Protein AF-A0A1L7LJH0-F1 (afdb_monomer_lite)

Foldseek 3Di:
DLVVQKDAADPPPPDDDPVDDVVPDPDDHRHHIDRN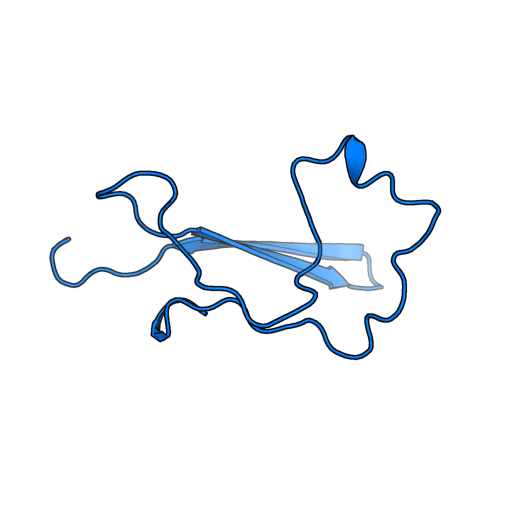DDPDPPAWDKDKDWDADPVGDIDIDMDTRDDPPPD

Organism: NCBI:txid1111760

Structure (mmCIF, N/CA/C/O backbone):
data_AF-A0A1L7LJH0-F1
#
_entry.id   AF-A0A1L7LJH0-F1
#
loop_
_atom_site.group_PDB
_atom_site.id
_atom_site.type_symbol
_atom_site.label_atom_id
_atom_site.label_alt_id
_atom_site.label_comp_id
_atom_site.label_asym_id
_atom_site.label_entity_id
_atom_site.label_seq_id
_atom_site.pdbx_PDB_ins_code
_atom_site.Cartn_x
_atom_site.Cartn_y
_atom_site.Cartn_z
_atom_site.occupancy
_atom_site.B_iso_or_equiv
_atom_site.auth_seq_id
_atom_site.auth_comp_id
_atom_site.auth_asym_id
_atom_site.auth_atom_id
_atom_site.pdbx_PDB_model_num
ATOM 1 N N . MET A 1 1 ? -11.784 1.005 0.930 1.00 95.69 1 MET A N 1
ATOM 2 C CA . MET A 1 1 ? -11.258 -0.227 1.549 1.00 95.69 1 MET A CA 1
ATOM 3 C C . MET A 1 1 ? -11.944 -0.530 2.874 1.00 95.69 1 MET A C 1
ATOM 5 O O . MET A 1 1 ? -12.850 -1.343 2.849 1.00 95.69 1 MET A O 1
ATOM 9 N N . PHE A 1 2 ? -11.639 0.157 3.983 1.00 96.19 2 PHE A N 1
ATOM 10 C CA . PHE A 1 2 ? -12.208 -0.149 5.314 1.00 96.19 2 PHE A CA 1
ATOM 11 C C . PHE A 1 2 ? -13.739 -0.291 5.355 1.00 96.19 2 PHE A C 1
ATOM 13 O O . PHE A 1 2 ? -14.246 -1.324 5.768 1.00 96.19 2 PHE A O 1
ATOM 20 N N . GLN A 1 3 ? -14.477 0.706 4.858 1.00 95.12 3 GLN A N 1
ATOM 21 C CA . GLN A 1 3 ? -15.947 0.705 4.903 1.00 95.12 3 GLN A CA 1
ATOM 22 C C . GLN A 1 3 ? -16.584 -0.444 4.103 1.00 95.12 3 GLN A C 1
ATOM 24 O O . GLN A 1 3 ? -17.553 -1.044 4.559 1.00 95.12 3 GLN A O 1
ATOM 29 N N . ASN A 1 4 ? -16.019 -0.767 2.935 1.00 96.19 4 ASN A N 1
ATOM 30 C CA . ASN A 1 4 ? -16.540 -1.811 2.044 1.00 96.19 4 ASN A CA 1
ATOM 31 C C . ASN A 1 4 ? -15.945 -3.193 2.338 1.00 96.19 4 ASN A C 1
ATOM 33 O O . ASN A 1 4 ? -16.449 -4.182 1.831 1.00 96.19 4 ASN A O 1
ATOM 37 N N . LYS A 1 5 ? -14.888 -3.264 3.158 1.00 96.44 5 LYS A N 1
ATOM 38 C CA . LYS A 1 5 ? -14.140 -4.489 3.483 1.00 96.44 5 LYS A CA 1
ATOM 39 C C . LYS A 1 5 ? -13.576 -5.188 2.241 1.00 96.44 5 LYS A C 1
ATOM 41 O O . LYS A 1 5 ? -13.492 -6.409 2.193 1.00 96.44 5 LYS A O 1
ATOM 46 N N . GLU A 1 6 ? -13.134 -4.393 1.272 1.00 97.94 6 GLU A N 1
ATOM 47 C CA . GLU A 1 6 ? -12.582 -4.844 -0.010 1.00 97.94 6 GLU A CA 1
ATOM 48 C C . GLU A 1 6 ? -11.312 -4.059 -0.361 1.00 97.94 6 GLU A C 1
ATOM 50 O O . GLU A 1 6 ? -11.220 -2.856 -0.081 1.00 97.94 6 GLU A O 1
ATOM 55 N N . ILE A 1 7 ? -10.354 -4.724 -1.006 1.00 98.00 7 ILE A N 1
ATOM 56 C CA . ILE A 1 7 ? -9.157 -4.117 -1.598 1.00 98.00 7 ILE A CA 1
ATOM 57 C C . ILE A 1 7 ? -9.397 -3.993 -3.111 1.00 98.00 7 ILE A C 1
ATOM 59 O O . ILE A 1 7 ? -9.559 -5.018 -3.778 1.00 98.00 7 ILE A O 1
ATOM 63 N N . PRO A 1 8 ? -9.466 -2.770 -3.670 1.00 97.81 8 PRO A N 1
ATOM 64 C CA . PRO A 1 8 ? -9.649 -2.576 -5.102 1.00 97.81 8 PRO A CA 1
ATOM 65 C C . PRO A 1 8 ? -8.372 -2.932 -5.878 1.00 97.81 8 PRO A C 1
ATOM 67 O O . PRO A 1 8 ? -7.275 -2.830 -5.326 1.00 97.81 8 PRO A O 1
ATOM 70 N N . PRO A 1 9 ? -8.494 -3.284 -7.169 1.00 97.81 9 PRO A N 1
ATOM 71 C CA . PRO A 1 9 ? -7.330 -3.511 -8.013 1.00 97.81 9 PRO A CA 1
ATOM 72 C C . PRO A 1 9 ? -6.531 -2.224 -8.249 1.00 97.81 9 PRO A C 1
ATOM 74 O O . PRO A 1 9 ? -7.096 -1.134 -8.386 1.00 97.81 9 PRO A O 1
ATOM 77 N N . THR A 1 10 ? -5.216 -2.370 -8.386 1.00 97.38 10 THR A N 1
ATOM 78 C CA . THR A 1 10 ? -4.332 -1.311 -8.881 1.00 97.38 10 THR A CA 1
ATOM 79 C C . THR A 1 10 ? -4.503 -1.167 -10.392 1.00 97.38 10 THR A C 1
ATOM 81 O O . THR A 1 10 ? -4.387 -2.134 -11.142 1.00 9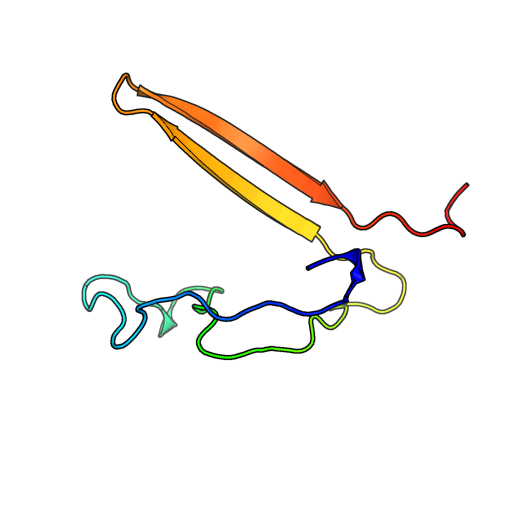7.38 10 THR A O 1
ATOM 84 N N . ILE A 1 11 ? -4.771 0.054 -10.859 1.00 96.69 11 ILE A N 1
ATOM 85 C CA . ILE A 1 11 ? -4.935 0.341 -12.290 1.00 96.69 11 ILE A CA 1
ATOM 86 C C . ILE A 1 11 ? -3.609 0.189 -13.052 1.00 96.69 11 ILE A C 1
ATOM 88 O O . ILE A 1 11 ? -2.540 0.434 -12.496 1.00 96.69 11 ILE A O 1
ATOM 92 N N . ASN A 1 12 ? -3.683 -0.162 -14.340 1.00 95.94 12 ASN A N 1
ATOM 93 C CA . ASN A 1 12 ? -2.532 -0.323 -15.247 1.00 95.94 12 ASN A CA 1
ATOM 94 C C . ASN A 1 12 ? -1.474 -1.347 -14.782 1.00 95.94 12 ASN A C 1
ATOM 96 O O . ASN A 1 12 ? -0.320 -1.286 -15.205 1.00 95.94 12 ASN A O 1
ATOM 100 N N . LEU A 1 13 ? -1.851 -2.287 -13.911 1.00 95.62 13 LEU A N 1
ATOM 101 C CA . LEU A 1 13 ? -0.980 -3.370 -13.469 1.00 95.62 13 LEU A CA 1
ATOM 102 C C . LEU A 1 13 ? -1.120 -4.579 -14.408 1.00 95.62 13 LEU A C 1
ATOM 104 O O . LEU A 1 13 ? -1.941 -5.463 -14.178 1.00 95.62 13 LEU A O 1
ATOM 108 N N . GLU A 1 14 ? -0.319 -4.607 -15.473 1.00 94.00 14 GLU A N 1
ATOM 109 C CA . GLU A 1 14 ? -0.263 -5.739 -16.418 1.00 94.00 14 GLU A CA 1
ATOM 110 C C . GLU A 1 14 ? 0.859 -6.728 -16.074 1.00 94.00 14 GLU A C 1
ATOM 112 O O . GLU A 1 14 ? 0.698 -7.940 -16.200 1.00 94.00 14 GLU A O 1
ATOM 117 N N . GLN A 1 15 ? 1.994 -6.210 -15.601 1.00 94.62 15 GLN A N 1
ATOM 118 C CA . GLN A 1 15 ? 3.163 -6.983 -15.202 1.00 94.62 15 GLN A CA 1
ATOM 119 C C . GLN A 1 15 ? 3.834 -6.307 -14.002 1.00 94.62 15 GLN A C 1
ATOM 121 O O . GLN A 1 15 ? 3.937 -5.080 -13.945 1.00 94.62 15 GLN A O 1
ATOM 126 N N . VAL A 1 16 ? 4.315 -7.100 -13.043 1.00 94.75 16 VAL A N 1
ATOM 127 C CA . VAL A 1 16 ? 5.151 -6.593 -11.946 1.00 94.75 16 VAL A CA 1
ATOM 128 C C . VAL A 1 16 ? 6.545 -6.220 -12.434 1.00 94.75 16 VAL A C 1
ATOM 130 O O . VAL A 1 16 ? 7.065 -6.805 -13.382 1.00 94.75 16 VAL A O 1
ATOM 133 N N . ASN A 1 17 ? 7.176 -5.256 -11.765 1.00 94.88 17 ASN A N 1
ATOM 134 C CA . ASN A 1 17 ? 8.565 -4.915 -12.048 1.00 94.88 17 ASN A CA 1
ATOM 135 C C . ASN A 1 17 ? 9.469 -6.138 -11.766 1.00 94.88 17 ASN A C 1
ATOM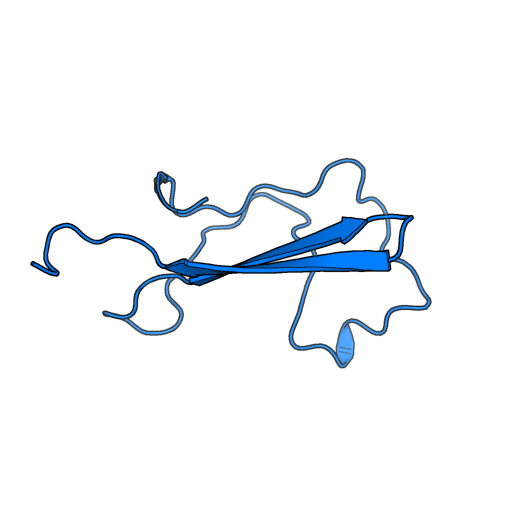 137 O O . ASN A 1 17 ? 9.505 -6.578 -10.618 1.00 94.88 17 ASN A O 1
ATOM 141 N N . PRO A 1 18 ? 10.225 -6.654 -12.758 1.00 94.94 18 PRO A N 1
ATOM 142 C CA . PRO A 1 18 ? 11.033 -7.870 -12.608 1.00 94.94 18 PRO A CA 1
ATOM 143 C C . PRO A 1 18 ? 12.213 -7.723 -11.636 1.00 94.94 18 PRO A C 1
ATOM 145 O O . PRO A 1 18 ? 12.835 -8.716 -11.280 1.00 94.94 18 PRO A O 1
ATOM 148 N N . VAL A 1 19 ? 12.547 -6.497 -11.222 1.00 97.19 19 VAL A N 1
ATOM 149 C CA . VAL A 1 19 ? 13.584 -6.229 -10.212 1.00 97.19 19 VAL A CA 1
ATOM 150 C C . VAL A 1 19 ? 13.053 -6.437 -8.787 1.00 97.19 19 VAL A C 1
ATOM 152 O O . VAL A 1 19 ? 13.839 -6.561 -7.852 1.00 97.19 19 VAL A O 1
ATOM 155 N N . ILE A 1 20 ? 11.730 -6.466 -8.601 1.00 95.62 20 ILE A N 1
ATOM 156 C CA . ILE A 1 20 ? 11.112 -6.695 -7.295 1.00 95.62 20 ILE A CA 1
ATOM 157 C C . ILE A 1 20 ? 10.849 -8.191 -7.135 1.00 95.62 20 ILE A C 1
ATOM 159 O O . ILE A 1 20 ? 10.048 -8.776 -7.861 1.00 95.62 20 ILE A O 1
ATOM 163 N N . ASP A 1 21 ? 11.507 -8.788 -6.149 1.00 94.44 21 ASP A N 1
ATOM 164 C CA . ASP A 1 21 ? 11.327 -10.186 -5.773 1.00 94.44 21 ASP A CA 1
ATOM 165 C C . ASP A 1 21 ? 10.126 -10.334 -4.832 1.00 94.44 21 ASP A C 1
ATOM 167 O O . ASP A 1 21 ? 10.258 -10.277 -3.611 1.00 94.44 21 ASP A O 1
ATOM 171 N N . PHE A 1 22 ? 8.933 -10.461 -5.412 1.00 93.19 22 PHE A N 1
ATOM 172 C CA . PHE A 1 22 ? 7.705 -10.642 -4.639 1.00 93.19 22 PHE A CA 1
ATOM 173 C C . PHE A 1 22 ? 7.628 -12.004 -3.938 1.00 93.19 22 PHE A C 1
ATOM 175 O O . PHE A 1 22 ? 6.963 -12.091 -2.912 1.00 93.19 22 PHE A O 1
ATOM 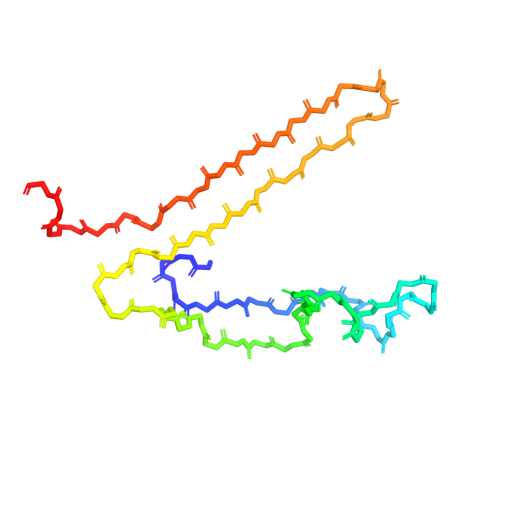182 N N . ASP A 1 23 ? 8.336 -13.032 -4.419 1.00 91.31 23 ASP A N 1
ATOM 183 C CA . ASP A 1 23 ? 8.306 -14.375 -3.820 1.00 91.31 23 ASP A CA 1
ATOM 184 C C . ASP A 1 23 ? 8.935 -14.390 -2.418 1.00 91.31 23 ASP A C 1
ATOM 186 O O . ASP A 1 23 ? 8.547 -15.181 -1.558 1.00 91.31 23 ASP A O 1
ATOM 190 N N . ASN A 1 24 ? 9.885 -13.484 -2.168 1.00 94.75 24 ASN A N 1
ATOM 191 C CA . ASN A 1 24 ? 10.529 -13.306 -0.867 1.00 94.75 24 ASN A CA 1
ATOM 192 C C . ASN A 1 24 ? 9.935 -12.159 -0.029 1.00 94.75 24 ASN A C 1
ATOM 194 O O . ASN A 1 24 ? 10.414 -11.890 1.077 1.00 94.75 24 ASN A O 1
ATOM 198 N N . LEU A 1 25 ? 8.895 -11.476 -0.519 1.00 93.88 25 LEU A N 1
ATOM 199 C CA . LEU A 1 25 ? 8.187 -10.440 0.229 1.00 93.88 25 LEU A CA 1
ATOM 200 C C . LEU A 1 25 ? 6.903 -11.003 0.838 1.00 93.88 25 LEU A C 1
ATOM 202 O O . LEU A 1 25 ? 6.159 -11.741 0.207 1.00 93.88 25 LEU A O 1
ATOM 206 N N . ALA A 1 26 ? 6.562 -10.553 2.045 1.00 92.25 26 ALA A N 1
ATOM 207 C CA . ALA A 1 26 ? 5.235 -10.778 2.628 1.00 92.25 26 ALA A CA 1
ATOM 208 C C . ALA A 1 26 ? 4.167 -9.846 2.010 1.00 92.25 26 ALA A C 1
ATOM 210 O O . ALA A 1 26 ? 3.273 -9.367 2.705 1.00 92.25 26 ALA A O 1
ATOM 211 N N . LEU A 1 27 ? 4.313 -9.504 0.727 1.00 92.69 27 LEU A N 1
ATOM 212 C CA . LEU A 1 27 ? 3.508 -8.516 0.020 1.00 92.69 27 LEU A CA 1
ATOM 213 C C . LEU A 1 27 ? 3.166 -9.029 -1.371 1.00 92.69 27 LEU A C 1
ATOM 215 O O . LEU A 1 27 ? 4.017 -9.568 -2.070 1.00 92.69 27 LEU A O 1
ATOM 219 N N . GLU A 1 28 ? 1.948 -8.738 -1.807 1.00 92.94 28 GLU A N 1
ATOM 220 C CA . GLU A 1 28 ? 1.507 -8.961 -3.177 1.00 92.94 28 GLU A CA 1
ATOM 221 C C . GLU A 1 28 ? 0.785 -7.713 -3.710 1.00 92.94 28 GLU A C 1
ATOM 223 O O . GLU A 1 28 ? 0.104 -7.011 -2.953 1.00 92.94 28 GLU A O 1
ATOM 228 N N . PRO A 1 29 ? 0.918 -7.388 -5.006 1.00 94.38 29 PRO A N 1
ATOM 229 C CA . PRO A 1 29 ? 0.100 -6.354 -5.624 1.00 94.38 29 PRO A CA 1
ATOM 230 C C . PR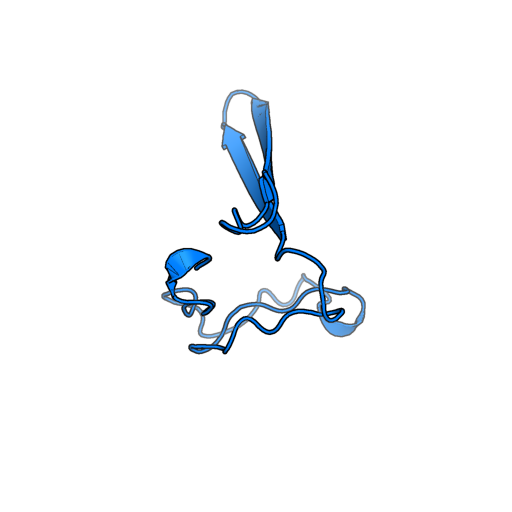O A 1 29 ? -1.383 -6.750 -5.668 1.00 94.38 29 PRO A C 1
ATOM 232 O O . PRO A 1 29 ? -1.725 -7.902 -5.925 1.00 94.38 29 PRO A O 1
ATOM 235 N N . ALA A 1 30 ? -2.285 -5.777 -5.526 1.00 95.94 30 ALA A N 1
ATOM 236 C CA . ALA A 1 30 ? -3.718 -5.999 -5.713 1.00 95.94 30 ALA A CA 1
ATOM 237 C C . ALA A 1 30 ? -4.077 -6.076 -7.212 1.00 95.94 30 ALA A C 1
ATOM 239 O O . ALA A 1 30 ? -4.372 -5.065 -7.847 1.00 95.94 30 ALA A O 1
ATOM 240 N N . TRP A 1 31 ? -4.039 -7.280 -7.791 1.00 95.62 31 TRP A N 1
ATOM 241 C CA . TRP A 1 31 ? -4.328 -7.524 -9.217 1.00 95.62 31 TRP A CA 1
ATOM 242 C C . TRP A 1 31 ? -5.811 -7.426 -9.588 1.00 95.62 31 TRP A C 1
ATOM 244 O O . TRP A 1 31 ? -6.169 -7.098 -10.716 1.00 95.62 31 TRP A O 1
ATOM 254 N N . LYS A 1 32 ? -6.686 -7.767 -8.646 1.00 95.88 32 LYS A N 1
ATOM 255 C CA . LYS A 1 32 ? -8.141 -7.844 -8.814 1.00 95.88 32 LYS A CA 1
ATOM 256 C C . LYS A 1 32 ? -8.818 -7.349 -7.541 1.00 95.88 32 LYS A C 1
ATOM 258 O O . LYS A 1 32 ? -8.157 -7.176 -6.523 1.00 95.88 32 LYS A O 1
ATOM 263 N N . LEU A 1 33 ? -10.131 -7.146 -7.596 1.00 97.44 33 LEU A N 1
ATOM 264 C CA . LEU A 1 33 ? -10.913 -6.903 -6.386 1.00 97.44 33 LEU A CA 1
ATOM 265 C C . LEU A 1 33 ? -10.775 -8.109 -5.446 1.00 97.44 33 LEU A C 1
ATOM 267 O O . LEU A 1 33 ? -10.958 -9.253 -5.872 1.00 97.44 33 LEU A O 1
ATOM 271 N N . MET A 1 34 ? -10.435 -7.847 -4.189 1.00 96.56 34 MET A N 1
ATOM 272 C CA . MET A 1 34 ? -10.244 -8.871 -3.165 1.00 96.56 34 MET A CA 1
ATOM 273 C C . MET A 1 34 ? -11.080 -8.548 -1.935 1.00 96.56 34 MET A C 1
ATOM 275 O O . MET A 1 34 ? -11.102 -7.402 -1.484 1.00 96.56 34 MET A O 1
ATOM 279 N N . ASP A 1 35 ? -11.694 -9.570 -1.342 1.00 96.81 35 ASP A N 1
ATOM 280 C CA . ASP A 1 35 ? -12.250 -9.453 0.003 1.00 96.81 35 ASP A CA 1
ATOM 281 C C . ASP A 1 35 ? -11.117 -9.124 0.975 1.00 96.81 35 ASP A C 1
ATOM 283 O O . ASP A 1 35 ? -10.151 -9.882 1.108 1.00 96.81 35 ASP A O 1
ATOM 287 N N . TRP A 1 36 ? -11.244 -8.020 1.705 1.00 95.88 36 TRP A N 1
ATOM 288 C CA . TRP A 1 36 ? -10.302 -7.694 2.762 1.00 95.88 36 TRP A CA 1
ATOM 289 C C . TRP A 1 36 ? -10.718 -8.446 4.019 1.00 95.88 36 TRP A C 1
ATOM 291 O O . TRP A 1 36 ? -11.508 -7.962 4.833 1.00 95.88 36 TRP A O 1
ATOM 301 N N . LYS A 1 37 ? -10.249 -9.679 4.170 1.00 94.00 37 LYS A N 1
ATOM 302 C CA . LYS A 1 37 ? -10.551 -10.494 5.352 1.00 94.00 37 LYS A CA 1
ATOM 303 C C . LYS A 1 37 ? -9.751 -9.996 6.554 1.00 94.00 37 LYS A C 1
ATOM 305 O O . LYS A 1 37 ? -8.671 -9.433 6.399 1.00 94.00 37 LYS A O 1
ATOM 310 N N . LYS A 1 38 ? -10.304 -10.181 7.753 1.00 93.31 38 LYS A N 1
ATOM 311 C CA . LYS A 1 38 ? -9.519 -10.043 8.982 1.00 93.31 38 LYS A CA 1
ATOM 312 C C . LYS A 1 38 ? -8.545 -11.214 9.047 1.00 93.31 38 LYS A C 1
ATOM 314 O O . LYS A 1 38 ? -8.944 -12.337 8.747 1.00 93.31 38 LYS A O 1
ATOM 319 N N . GLU A 1 39 ? -7.303 -10.941 9.418 1.00 88.00 39 GLU A N 1
ATOM 320 C CA . GLU A 1 39 ? -6.296 -11.987 9.606 1.00 88.00 39 GLU A CA 1
ATOM 321 C C . GLU A 1 39 ? -6.590 -12.804 10.870 1.00 88.00 39 GLU A C 1
ATOM 323 O O . GLU A 1 39 ? -6.567 -14.032 10.838 1.00 88.00 39 GLU A O 1
ATOM 328 N N . ILE A 1 40 ? -6.969 -12.119 11.953 1.00 92.06 40 ILE A N 1
ATOM 329 C CA . ILE A 1 40 ? -7.404 -12.712 13.219 1.00 92.06 40 ILE A CA 1
ATOM 330 C C . ILE A 1 40 ? -8.808 -12.188 13.545 1.00 92.06 40 ILE A C 1
ATOM 332 O O . ILE A 1 40 ? -9.083 -10.987 13.450 1.00 92.06 40 ILE A O 1
ATOM 336 N N . GLU A 1 41 ? -9.726 -13.083 13.917 1.00 88.94 41 GLU A N 1
ATOM 337 C CA . GLU A 1 41 ? -11.062 -12.676 14.358 1.00 88.94 41 GLU A CA 1
ATOM 338 C C . GLU A 1 41 ? -10.981 -11.760 15.586 1.00 88.94 41 GLU A C 1
ATOM 340 O O . GLU A 1 41 ? -10.240 -12.013 16.529 1.00 88.94 41 GLU A O 1
ATOM 345 N N . GLY A 1 42 ? -11.760 -10.679 15.574 1.00 87.62 42 GLY A N 1
ATOM 346 C CA . GLY A 1 42 ? -11.740 -9.670 16.637 1.00 87.62 42 GLY A CA 1
ATOM 347 C C . GLY A 1 42 ? -10.665 -8.590 16.481 1.00 87.62 42 GLY A C 1
ATOM 348 O O . GLY A 1 42 ? -10.803 -7.541 17.103 1.00 87.62 42 GLY A O 1
ATOM 349 N N . GLU A 1 43 ? -9.670 -8.761 15.604 1.00 92.44 43 GLU A N 1
ATOM 350 C CA . GLU A 1 43 ? -8.708 -7.693 15.310 1.00 92.44 43 GLU A CA 1
ATOM 351 C C . GLU A 1 43 ? -9.221 -6.736 14.219 1.00 92.44 43 GLU A C 1
ATOM 353 O O . GLU A 1 43 ? -9.918 -7.165 13.288 1.00 92.44 43 GLU A O 1
ATOM 358 N N . PRO A 1 44 ? -8.928 -5.428 14.318 1.00 94.62 44 PRO A N 1
ATOM 359 C CA . PRO A 1 44 ? -9.273 -4.471 13.275 1.00 94.62 44 PRO A CA 1
ATOM 360 C C . PRO A 1 44 ? -8.322 -4.607 12.083 1.00 94.62 44 PRO A C 1
ATOM 362 O O . PRO A 1 44 ? -7.136 -4.912 12.234 1.00 94.62 44 PRO A O 1
ATOM 365 N N . ARG A 1 45 ? -8.817 -4.335 10.871 1.00 95.94 45 ARG A N 1
ATOM 366 C CA . ARG A 1 45 ? -7.936 -4.213 9.700 1.00 95.94 45 ARG A CA 1
ATOM 367 C C . ARG A 1 45 ? -7.009 -3.017 9.883 1.00 95.94 45 ARG A C 1
ATOM 369 O O . ARG A 1 45 ? -7.414 -1.990 10.427 1.00 95.94 45 ARG A O 1
ATOM 376 N N . ARG A 1 46 ? -5.791 -3.116 9.354 1.00 96.38 46 ARG A N 1
ATOM 377 C CA . ARG A 1 46 ? -4.806 -2.029 9.363 1.00 96.38 46 ARG A CA 1
ATOM 378 C C . ARG A 1 46 ? -4.245 -1.803 7.969 1.00 96.38 46 ARG A C 1
ATOM 380 O O . ARG A 1 46 ? -4.074 -2.754 7.214 1.00 96.38 46 ARG A O 1
ATOM 387 N N . ALA A 1 47 ? -3.949 -0.552 7.632 1.00 97.38 47 ALA A N 1
ATOM 388 C CA . ALA A 1 47 ? -3.266 -0.195 6.391 1.00 97.38 47 ALA A CA 1
ATOM 389 C C . ALA A 1 47 ? -2.215 0.888 6.625 1.00 97.38 47 ALA A C 1
ATOM 391 O O . ALA A 1 47 ? -2.428 1.814 7.406 1.00 97.38 47 ALA A O 1
ATOM 392 N N . GLY A 1 48 ? -1.100 0.783 5.904 1.00 97.81 48 GLY A N 1
ATOM 393 C CA . GLY A 1 48 ? -0.095 1.836 5.813 1.00 97.81 48 GLY A CA 1
ATOM 394 C C . GLY A 1 48 ? -0.336 2.728 4.599 1.00 97.81 48 GLY A C 1
ATOM 395 O O . GLY A 1 48 ? -0.687 2.240 3.525 1.00 97.81 48 GLY A O 1
ATOM 396 N N . VAL A 1 49 ? -0.114 4.031 4.752 1.00 98.38 49 VAL A N 1
ATOM 397 C CA . VAL A 1 49 ? -0.077 4.988 3.639 1.00 98.38 49 VAL A CA 1
ATOM 398 C C . VAL A 1 49 ? 1.263 5.705 3.672 1.00 98.38 49 VAL A C 1
ATOM 400 O O . VAL A 1 49 ? 1.608 6.343 4.665 1.00 98.38 49 VAL A O 1
ATOM 403 N N . SER A 1 50 ? 2.010 5.602 2.576 1.00 98.31 50 SER A N 1
ATOM 404 C CA . SER A 1 50 ? 3.314 6.245 2.402 1.00 98.31 50 SER A CA 1
ATOM 405 C C . SER A 1 50 ? 3.232 7.347 1.350 1.00 98.31 50 SER A C 1
ATOM 407 O O . SER A 1 50 ? 2.583 7.173 0.321 1.00 98.31 50 SER A O 1
ATOM 409 N N . SER A 1 51 ? 3.929 8.458 1.584 1.00 98.31 51 SER A N 1
ATOM 410 C CA . SER A 1 51 ? 4.089 9.555 0.628 1.00 98.31 51 SER A CA 1
ATOM 411 C C . SER A 1 51 ? 5.535 10.043 0.635 1.00 98.31 51 SER A C 1
ATOM 413 O O . SER A 1 51 ? 6.057 10.426 1.683 1.00 98.31 51 SER A O 1
ATOM 415 N N . PHE A 1 52 ? 6.171 10.056 -0.537 1.00 98.12 52 PHE A N 1
ATOM 416 C CA . PHE A 1 52 ? 7.574 10.435 -0.716 1.00 98.12 52 PHE A CA 1
ATOM 417 C C . PHE A 1 52 ? 7.665 11.618 -1.685 1.00 98.12 52 PHE A C 1
ATOM 419 O O . PHE A 1 52 ? 7.344 11.490 -2.867 1.00 98.12 52 PHE A O 1
ATOM 426 N N . GLY A 1 53 ? 8.046 12.790 -1.180 1.00 97.81 53 GLY A N 1
ATOM 427 C CA . GLY A 1 53 ? 8.160 14.009 -1.974 1.00 97.81 53 GLY A CA 1
ATOM 428 C C . GLY A 1 53 ? 9.527 14.134 -2.639 1.00 97.81 53 GLY A C 1
ATOM 429 O O . GLY A 1 53 ? 10.550 13.837 -2.030 1.00 97.81 53 GLY A O 1
ATOM 430 N N . PHE A 1 54 ? 9.563 14.665 -3.864 1.00 98.00 54 PHE A N 1
ATOM 431 C CA . PHE A 1 54 ? 10.809 14.896 -4.610 1.00 98.00 54 PHE A CA 1
ATOM 432 C C . PHE A 1 54 ? 11.855 15.715 -3.828 1.00 98.00 54 PHE A C 1
ATOM 434 O O . PHE A 1 54 ? 13.046 15.444 -3.922 1.00 98.00 54 PHE A O 1
ATOM 441 N N . GLY A 1 55 ? 11.417 16.679 -3.009 1.00 97.94 55 GLY A N 1
ATOM 442 C CA . GLY A 1 55 ? 12.299 17.475 -2.145 1.00 97.94 55 GLY A CA 1
ATOM 443 C C . GLY A 1 55 ? 12.893 16.720 -0.945 1.00 97.94 55 GLY A C 1
ATOM 444 O O . GLY A 1 55 ? 13.560 17.335 -0.121 1.00 97.94 55 GLY A O 1
ATOM 445 N N . GLY A 1 56 ? 12.628 15.418 -0.810 1.00 97.50 56 GLY A N 1
ATOM 446 C CA . GLY A 1 56 ? 13.131 14.569 0.273 1.00 97.50 56 GLY A CA 1
ATOM 447 C C . GLY A 1 56 ? 12.254 14.540 1.527 1.00 97.50 56 GLY A C 1
ATOM 448 O O . GLY A 1 56 ? 12.577 13.836 2.482 1.00 97.50 56 GLY A O 1
ATOM 449 N N . THR A 1 57 ? 11.138 15.275 1.553 1.00 98.31 57 THR A N 1
ATOM 450 C CA . THR A 1 57 ? 10.159 15.182 2.643 1.00 98.31 57 THR A CA 1
ATOM 451 C C . THR A 1 57 ? 9.311 13.928 2.485 1.00 98.31 57 THR A C 1
ATOM 453 O O . THR A 1 57 ? 8.633 13.748 1.473 1.00 98.31 57 THR A O 1
ATOM 456 N N . ASN A 1 58 ? 9.307 13.097 3.523 1.00 98.31 58 ASN A N 1
ATOM 457 C CA . ASN A 1 58 ? 8.601 11.824 3.550 1.00 98.31 58 ASN A CA 1
ATOM 458 C C . ASN A 1 58 ? 7.570 11.818 4.677 1.00 98.31 58 ASN A C 1
ATOM 460 O O . ASN A 1 58 ? 7.792 12.411 5.732 1.00 98.31 58 ASN A O 1
ATOM 464 N N . ALA A 1 59 ? 6.464 11.113 4.465 1.00 98.50 59 ALA A N 1
ATOM 465 C CA . ALA A 1 59 ? 5.456 10.863 5.482 1.00 98.50 59 ALA A CA 1
ATOM 466 C C . ALA A 1 59 ? 4.959 9.419 5.387 1.00 98.50 59 ALA A C 1
ATOM 468 O O . ALA A 1 59 ? 4.830 8.862 4.294 1.00 98.50 59 ALA A O 1
ATOM 469 N N . HIS A 1 60 ? 4.659 8.829 6.540 1.00 98.62 60 HIS A N 1
ATOM 470 C CA . HIS A 1 60 ? 4.048 7.514 6.640 1.00 98.62 60 HIS A CA 1
ATOM 471 C C . HIS A 1 60 ? 3.041 7.514 7.784 1.00 98.62 60 HIS A C 1
ATOM 473 O O . HIS A 1 60 ? 3.342 8.010 8.870 1.00 98.62 60 HIS A O 1
ATOM 479 N N . ILE A 1 61 ? 1.855 6.972 7.536 1.00 98.62 61 ILE A N 1
ATOM 480 C CA . ILE A 1 61 ? 0.803 6.848 8.543 1.00 98.62 61 ILE A CA 1
ATOM 481 C C . ILE A 1 61 ? 0.260 5.426 8.568 1.00 98.62 61 ILE A C 1
ATOM 483 O O . ILE A 1 61 ? 0.200 4.753 7.537 1.00 98.62 61 ILE A O 1
ATOM 487 N N . LEU A 1 62 ? -0.177 5.006 9.751 1.00 98.38 62 LEU A N 1
ATOM 488 C CA . LEU A 1 62 ? -0.934 3.780 9.958 1.00 98.38 62 LEU A CA 1
ATOM 489 C C . LEU A 1 62 ? -2.394 4.147 10.225 1.00 98.38 62 LEU A C 1
ATOM 491 O O . LEU A 1 62 ? -2.683 5.053 11.006 1.00 98.38 62 LEU A O 1
ATOM 495 N N . LEU A 1 63 ? -3.300 3.444 9.556 1.00 97.75 63 LEU A N 1
ATOM 496 C CA . LEU A 1 63 ? -4.744 3.560 9.708 1.00 97.75 63 LEU A CA 1
ATOM 497 C C . LEU A 1 63 ? -5.280 2.250 10.273 1.00 97.75 63 LEU A C 1
ATOM 499 O O . LEU A 1 63 ? -4.879 1.178 9.819 1.00 97.75 63 LEU A O 1
ATOM 503 N N . GLU A 1 64 ? -6.214 2.344 11.209 1.00 96.94 64 GLU A N 1
ATOM 504 C CA . GLU A 1 64 ? -6.922 1.203 11.782 1.00 96.94 64 GLU A CA 1
ATOM 505 C C . GLU A 1 64 ? -8.425 1.335 11.508 1.00 96.94 64 GLU A C 1
ATOM 507 O O . GLU A 1 64 ? -8.977 2.439 11.486 1.00 96.94 64 GLU A O 1
ATOM 512 N N . GLU A 1 65 ? -9.081 0.208 11.238 1.00 96.25 65 GLU A N 1
ATOM 513 C CA . GLU A 1 65 ? -10.528 0.141 11.058 1.00 96.25 65 GLU A CA 1
ATOM 514 C C . GLU A 1 65 ? -11.249 0.572 12.336 1.00 96.25 65 GLU A C 1
ATOM 516 O O . GLU A 1 65 ? -11.048 -0.007 13.398 1.00 96.25 65 GLU A O 1
ATOM 521 N N . TYR A 1 66 ? -12.141 1.556 12.225 1.00 94.19 66 TYR A N 1
ATOM 522 C CA . TYR A 1 66 ? -13.025 1.914 13.327 1.00 94.19 66 TYR A CA 1
ATOM 523 C C . TYR A 1 66 ? -14.186 0.919 13.437 1.00 94.19 66 TYR A C 1
ATOM 525 O O . TYR A 1 66 ? -14.991 0.794 12.508 1.00 94.19 66 TYR A O 1
ATOM 533 N N . GLU A 1 67 ? -14.327 0.277 14.598 1.00 87.12 67 GLU A N 1
ATOM 534 C CA . GLU A 1 67 ? -15.465 -0.583 14.918 1.00 87.12 67 GLU A CA 1
ATOM 535 C C . GLU A 1 67 ? -16.334 0.034 16.016 1.00 87.12 67 GLU A C 1
ATOM 537 O O . GLU A 1 67 ? -15.874 0.379 17.102 1.00 87.12 67 GLU A O 1
ATOM 542 N N . LYS A 1 68 ? -17.640 0.138 15.748 1.00 77.81 68 LYS A N 1
ATOM 543 C CA . LYS A 1 68 ? -18.606 0.825 16.623 1.00 77.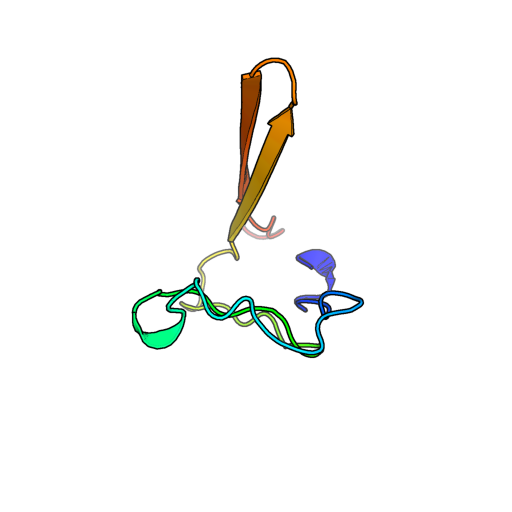81 68 LYS A CA 1
ATOM 544 C C . LYS A 1 68 ? -18.720 0.220 18.034 1.00 77.81 68 LYS A C 1
ATOM 546 O O . LYS A 1 68 ? -19.219 0.889 18.928 1.00 77.81 68 LYS A O 1
ATOM 551 N N . ASN A 1 69 ? -18.266 -1.019 18.226 1.00 66.69 69 ASN A N 1
ATOM 552 C CA . ASN A 1 69 ? -18.329 -1.744 19.498 1.00 66.69 69 ASN A CA 1
ATOM 553 C C . ASN A 1 69 ? -17.067 -1.572 20.373 1.00 66.69 69 ASN A C 1
ATOM 555 O O . ASN A 1 69 ? -16.938 -2.273 21.371 1.00 66.69 69 ASN A O 1
ATOM 559 N N . GLN A 1 70 ? -16.130 -0.692 19.999 1.00 58.28 70 GLN A N 1
ATOM 560 C CA . GLN A 1 70 ? -14.871 -0.461 20.726 1.00 58.28 70 GLN A CA 1
ATOM 561 C C . GLN A 1 70 ? -14.858 0.818 21.596 1.00 58.28 70 GLN A C 1
ATOM 563 O O . GLN A 1 70 ? -13.782 1.269 21.985 1.00 58.28 70 GLN A O 1
ATOM 568 N N . ILE A 1 71 ? -16.022 1.403 21.921 1.00 49.47 71 ILE A N 1
ATOM 569 C CA . ILE A 1 71 ? -16.158 2.521 22.881 1.00 49.47 71 ILE A CA 1
ATOM 570 C C . ILE A 1 71 ? -17.209 2.178 23.932 1.00 49.47 71 ILE A C 1
ATOM 572 O O . ILE A 1 71 ? -18.309 1.745 23.520 1.00 49.47 71 ILE A O 1
#

Secondary structure (DSSP, 8-state):
-TTTTEEPPPTT-SS--TTS-GGGSS-----S-EE---SSTTPPPEEEEEEE-TTS-EEEEEEE---TT--

InterPro domains:
  IPR016039 Thiolase-like [G3DSA:3.40.47.10] (1-71)
  IPR016039 Thiolase-like [SSF53901] (1-66)
  IPR032821 Polyketide synthase, C-terminal extension [PF16197] (17-70)
  IPR050091 Polyketide and Nonribosomal Peptide Biosynthesis Enzymes [PTHR43775] (1-69)

pLDDT: mean 93.73, std 8.31, range [49.47, 98.62]

Sequence (71 aa):
MFQNKEIPPTINLEQVNPVIDFDNLALEPAWKLMDWKKEIEGEPRRAGVSSFGFGGTNAHILLEEYEKNQI

Radius of gyration: 15.21 Å; chains: 1; bounding box: 32×32×39 Å